Protein AF-A0A4Q4KCW1-F1 (afdb_monomer_lite)

Sequence (60 aa):
MNFIDVLIPLLGGIYLLTFGDSLIKKNGSSLKRNKGLIKFAGITLVGVSVIYLIIQFFGE

Organism: NCBI:txid200475

Foldseek 3Di:
DDPVVLVVLQVQLVCLCVCVLVVDDPDPPCSVVSNVVSNVSSCVSNVVSVVVVCCVVPVD

pLDDT: mean 84.47, std 9.19, range [56.34, 93.94]

Radius of gyration: 14.16 Å; chains: 1; bounding box: 30×15×43 Å

Secondary structure (DSSP, 8-state):
--THHHHHHHHHHHHHHHHHHHHS---TTHHHHHHHHHHHHHHHHHHHHHHHHHHHHH--

Structure (mmCIF, N/CA/C/O backbone):
data_AF-A0A4Q4KCW1-F1
#
_entry.id   AF-A0A4Q4KCW1-F1
#
loop_
_atom_site.group_PDB
_atom_site.id
_atom_site.type_symbol
_atom_site.label_atom_id
_atom_site.label_alt_id
_atom_site.label_comp_id
_atom_site.label_asym_id
_atom_site.label_entity_id
_atom_site.label_seq_id
_atom_site.pdbx_PDB_ins_code
_atom_site.Cartn_x
_atom_site.Cartn_y
_atom_site.Cartn_z
_atom_site.occupancy
_atom_site.B_iso_or_equiv
_atom_site.auth_seq_id
_atom_site.auth_comp_id
_atom_site.auth_asym_id
_atom_site.auth_atom_id
_atom_site.pdbx_PDB_model_num
ATOM 1 N N . MET A 1 1 ? 7.390 -10.801 -16.495 1.00 59.88 1 MET A N 1
ATOM 2 C CA . MET A 1 1 ? 6.343 -10.508 -15.493 1.00 59.88 1 MET A CA 1
ATOM 3 C C . MET A 1 1 ? 5.219 -9.797 -16.205 1.00 59.88 1 MET A C 1
ATOM 5 O O . MET A 1 1 ? 5.500 -8.948 -17.044 1.00 59.88 1 MET A O 1
ATOM 9 N N . ASN A 1 2 ? 3.981 -10.215 -15.964 1.00 74.12 2 ASN A N 1
ATOM 10 C CA . ASN A 1 2 ? 2.830 -9.618 -16.631 1.00 74.12 2 ASN A CA 1
ATOM 11 C C . ASN A 1 2 ? 2.507 -8.284 -15.957 1.00 74.12 2 ASN A C 1
ATOM 13 O O . ASN A 1 2 ? 2.673 -8.138 -14.753 1.00 74.12 2 ASN A O 1
ATOM 17 N N . PHE A 1 3 ? 1.983 -7.323 -16.717 1.00 74.38 3 PHE A N 1
ATOM 18 C CA . PHE A 1 3 ? 1.535 -6.019 -16.203 1.00 74.38 3 PHE A CA 1
ATOM 19 C C . PHE A 1 3 ? 0.576 -6.141 -14.995 1.00 74.38 3 PHE A C 1
ATOM 21 O O . PHE A 1 3 ? 0.544 -5.293 -14.106 1.00 74.38 3 PHE A O 1
ATOM 28 N N . ILE A 1 4 ? -0.154 -7.257 -14.930 1.00 81.81 4 ILE A N 1
ATOM 29 C CA . ILE A 1 4 ? -1.041 -7.652 -13.830 1.00 81.81 4 ILE A CA 1
ATOM 30 C C . ILE A 1 4 ? -0.297 -7.760 -12.485 1.00 81.81 4 ILE A C 1
ATOM 32 O O . ILE A 1 4 ? -0.856 -7.375 -11.458 1.00 81.81 4 ILE A O 1
ATOM 36 N N . ASP A 1 5 ? 0.964 -8.200 -12.488 1.00 81.69 5 ASP A N 1
ATOM 37 C CA . ASP A 1 5 ? 1.779 -8.402 -11.280 1.00 81.69 5 ASP A CA 1
ATOM 38 C C . ASP A 1 5 ? 2.097 -7.076 -10.564 1.00 81.69 5 ASP A C 1
ATOM 40 O O . ASP A 1 5 ? 2.358 -7.062 -9.365 1.00 81.69 5 ASP A O 1
ATOM 44 N N . VAL A 1 6 ? 2.032 -5.953 -11.288 1.00 84.19 6 VAL A N 1
ATOM 45 C CA . VAL A 1 6 ? 2.232 -4.588 -10.771 1.00 84.19 6 VAL A CA 1
ATOM 46 C C . VAL A 1 6 ? 0.897 -3.915 -10.476 1.00 84.19 6 VAL A C 1
ATOM 48 O O . VAL A 1 6 ? 0.753 -3.178 -9.499 1.00 84.19 6 VAL A O 1
ATOM 51 N N . LEU A 1 7 ? -0.109 -4.197 -11.305 1.00 87.31 7 LEU A N 1
ATOM 52 C CA . LEU A 1 7 ? -1.431 -3.600 -11.184 1.00 87.31 7 LEU A CA 1
ATOM 53 C C . LEU A 1 7 ? -2.148 -4.047 -9.904 1.00 87.31 7 LEU A C 1
ATOM 55 O O . LEU A 1 7 ? -2.794 -3.231 -9.249 1.00 87.31 7 LEU A O 1
ATOM 59 N N . ILE A 1 8 ? -2.024 -5.325 -9.527 1.00 89.06 8 ILE A N 1
ATOM 60 C CA . ILE A 1 8 ? -2.673 -5.870 -8.326 1.00 89.06 8 ILE A CA 1
ATOM 61 C C . ILE A 1 8 ? -2.135 -5.197 -7.047 1.00 89.06 8 ILE A C 1
ATOM 63 O O . ILE A 1 8 ? -2.951 -4.680 -6.277 1.00 89.06 8 ILE A O 1
ATOM 67 N N . PRO A 1 9 ? -0.809 -5.127 -6.804 1.00 90.19 9 PRO A N 1
ATOM 68 C CA . PRO A 1 9 ? -0.261 -4.394 -5.664 1.00 90.19 9 PRO A CA 1
ATOM 69 C C . PRO A 1 9 ? -0.604 -2.901 -5.683 1.00 90.19 9 PRO A C 1
ATOM 71 O O . PRO A 1 9 ? -0.935 -2.348 -4.636 1.00 90.19 9 PRO A O 1
ATOM 74 N N . LEU A 1 10 ? -0.600 -2.257 -6.855 1.00 91.75 10 LEU A N 1
ATOM 75 C CA . LEU A 1 10 ? -0.934 -0.838 -6.992 1.00 91.75 10 LEU A CA 1
ATOM 76 C C . LEU A 1 10 ? -2.384 -0.559 -6.570 1.00 91.75 10 LEU A C 1
ATOM 78 O O . LEU A 1 10 ? -2.634 0.282 -5.704 1.00 91.75 10 LEU A O 1
ATOM 82 N N . LEU A 1 11 ? -3.340 -1.288 -7.150 1.00 92.62 11 LEU A N 1
ATOM 83 C CA . LEU A 1 11 ? -4.764 -1.132 -6.854 1.00 92.62 11 LEU A CA 1
ATOM 84 C C . LEU A 1 11 ? -5.089 -1.549 -5.418 1.00 92.62 11 LEU A C 1
ATOM 86 O O . LEU A 1 11 ? -5.848 -0.861 -4.739 1.00 92.62 11 LEU A O 1
ATOM 90 N N . GLY A 1 12 ? -4.479 -2.631 -4.928 1.00 91.75 12 GLY A N 1
ATOM 91 C CA . GLY A 1 12 ? -4.614 -3.068 -3.539 1.00 91.75 12 GLY A CA 1
ATOM 92 C C . GLY A 1 12 ? -4.077 -2.033 -2.549 1.00 91.75 12 GLY A C 1
ATOM 93 O O . GLY A 1 12 ? -4.727 -1.739 -1.547 1.00 91.75 12 GLY A O 1
ATOM 94 N N . GLY A 1 13 ? -2.932 -1.419 -2.852 1.00 91.88 13 GLY A N 1
ATOM 95 C CA . GLY A 1 13 ? -2.356 -0.343 -2.054 1.00 91.88 13 GLY A CA 1
ATOM 96 C C . GLY A 1 13 ? -3.250 0.899 -2.010 1.00 91.88 13 GLY A C 1
ATOM 97 O O . GLY A 1 13 ? -3.535 1.403 -0.924 1.00 91.88 13 GLY A O 1
ATOM 98 N N . ILE A 1 14 ? -3.772 1.342 -3.162 1.00 92.88 14 ILE A N 1
ATOM 99 C CA . ILE A 1 14 ? -4.738 2.453 -3.244 1.00 92.88 14 ILE A CA 1
ATOM 100 C C . ILE A 1 14 ? -5.999 2.125 -2.439 1.00 92.88 14 ILE A C 1
ATOM 102 O O . ILE A 1 14 ? -6.431 2.928 -1.614 1.00 92.88 14 ILE A O 1
ATOM 106 N N . TYR A 1 15 ? -6.556 0.925 -2.609 1.00 92.50 15 TYR A N 1
ATOM 107 C CA . TYR A 1 15 ? -7.750 0.491 -1.888 1.00 92.50 15 TYR A CA 1
ATOM 108 C C . TYR A 1 15 ? -7.546 0.505 -0.367 1.00 92.50 15 TYR A C 1
ATOM 110 O O . TYR A 1 15 ? -8.399 1.007 0.365 1.00 92.50 15 TYR A O 1
ATOM 118 N N . LEU A 1 16 ? -6.400 0.021 0.124 1.00 90.81 16 LEU A N 1
ATOM 119 C CA . LEU A 1 16 ? -6.058 0.071 1.548 1.00 90.81 16 LEU A CA 1
ATOM 120 C C . LEU A 1 16 ? -5.901 1.507 2.063 1.00 90.81 16 LEU A C 1
ATOM 122 O O . LEU A 1 16 ? -6.273 1.786 3.200 1.00 90.81 16 LEU A O 1
ATOM 126 N N . LEU A 1 17 ? -5.398 2.434 1.248 1.00 90.50 17 LEU A N 1
ATOM 127 C CA . LEU A 1 17 ? -5.290 3.844 1.634 1.00 90.50 17 LEU A CA 1
ATOM 128 C C . LEU A 1 17 ? -6.650 4.545 1.685 1.00 90.50 17 LEU A C 1
ATOM 130 O O . LEU A 1 17 ? -6.877 5.355 2.583 1.00 90.50 17 LEU A O 1
ATOM 134 N N . THR A 1 18 ? -7.551 4.223 0.756 1.00 90.06 18 THR A N 1
ATOM 135 C CA . THR A 1 18 ? -8.876 4.849 0.655 1.00 90.06 18 THR A CA 1
ATOM 136 C C . THR A 1 18 ? -9.888 4.244 1.629 1.00 90.06 18 THR A C 1
ATOM 138 O O . THR A 1 18 ? -10.613 4.975 2.298 1.00 90.06 18 THR A O 1
ATOM 141 N N . PHE A 1 19 ? -9.932 2.914 1.741 1.00 89.25 19 PHE A N 1
ATOM 142 C CA . PHE A 1 19 ? -10.962 2.180 2.486 1.00 89.25 19 PHE A CA 1
ATOM 143 C C . PHE A 1 19 ? -10.432 1.432 3.710 1.00 89.25 19 PHE A C 1
ATOM 145 O O . PHE A 1 19 ? -11.221 0.875 4.474 1.00 89.25 19 PHE A O 1
ATOM 152 N N . GLY A 1 20 ? -9.119 1.443 3.956 1.00 83.88 20 GLY A N 1
ATOM 153 C CA . GLY A 1 20 ? -8.499 0.744 5.084 1.00 83.88 20 GLY A CA 1
ATOM 154 C C . GLY A 1 20 ? -9.073 1.122 6.445 1.00 83.88 20 GLY A C 1
ATOM 155 O O . GLY A 1 20 ? -9.214 0.270 7.317 1.00 83.88 20 GLY A O 1
ATOM 156 N N . ASP A 1 21 ? -9.497 2.375 6.604 1.00 81.44 21 ASP A N 1
ATOM 157 C CA . ASP A 1 21 ? -10.156 2.855 7.820 1.00 81.44 21 ASP A CA 1
ATOM 158 C C . ASP A 1 21 ? -11.509 2.172 8.078 1.00 81.44 21 ASP A C 1
ATOM 160 O O . ASP A 1 21 ? -11.872 1.958 9.234 1.00 81.44 21 ASP A O 1
ATOM 164 N N . SER A 1 22 ? -12.231 1.786 7.022 1.00 82.75 22 SER A N 1
ATOM 165 C CA . SER A 1 22 ? -13.501 1.057 7.119 1.00 82.75 22 SER A CA 1
ATOM 166 C C . SER A 1 22 ? -13.309 -0.431 7.422 1.00 82.75 22 SER A C 1
ATOM 168 O O . SER A 1 22 ? -14.243 -1.083 7.886 1.00 82.75 22 SER A O 1
ATOM 170 N N . LEU A 1 23 ? -12.117 -0.978 7.160 1.00 76.25 23 LEU A N 1
ATOM 171 C CA . LEU A 1 23 ? -11.787 -2.386 7.411 1.00 76.25 23 LEU A CA 1
ATOM 172 C C . LEU A 1 23 ? -11.417 -2.650 8.877 1.00 76.25 23 LEU A C 1
ATOM 174 O O . LEU A 1 23 ? -11.419 -3.796 9.330 1.00 76.25 23 LEU A O 1
ATOM 178 N N . ILE A 1 24 ? -11.106 -1.603 9.643 1.00 80.44 24 ILE A N 1
ATOM 179 C CA . ILE A 1 24 ? -10.692 -1.736 11.037 1.00 80.44 24 ILE A CA 1
ATOM 180 C C . ILE A 1 24 ? -11.926 -1.711 11.938 1.00 80.44 24 ILE A C 1
ATOM 182 O O . ILE A 1 24 ? -12.621 -0.702 12.060 1.00 80.44 24 ILE A O 1
ATOM 186 N N . LYS A 1 25 ? -12.167 -2.816 12.653 1.00 73.19 25 LYS A N 1
ATOM 187 C CA . LYS A 1 25 ? -13.173 -2.848 13.722 1.00 73.19 25 LYS A CA 1
ATOM 188 C C . LYS A 1 25 ? -12.811 -1.849 14.823 1.00 73.19 25 LYS A C 1
ATOM 190 O O . LYS A 1 25 ? -11.669 -1.811 15.284 1.00 73.19 25 LYS A O 1
ATOM 195 N N . LYS A 1 26 ? -13.807 -1.083 15.286 1.00 68.50 26 LYS A N 1
ATOM 196 C CA . LYS A 1 26 ? -13.699 -0.129 16.402 1.00 68.50 26 LYS A CA 1
ATOM 197 C C . LYS A 1 26 ? -13.518 -0.842 17.752 1.00 68.50 26 LYS A C 1
ATOM 199 O O . LYS A 1 26 ? -14.378 -0.746 18.614 1.00 68.50 26 LYS A O 1
ATOM 204 N N . ASN A 1 27 ? -12.407 -1.549 17.944 1.00 62.59 27 ASN A N 1
ATOM 205 C CA . ASN A 1 27 ? -11.977 -2.017 19.260 1.00 62.59 27 ASN A CA 1
ATOM 206 C C . ASN A 1 27 ? -10.888 -1.081 19.797 1.00 62.59 27 ASN A C 1
ATOM 208 O O . ASN A 1 27 ? -9.891 -0.806 19.121 1.00 62.59 27 ASN A O 1
ATOM 212 N N . GLY A 1 28 ? -11.131 -0.545 20.997 1.00 67.88 28 GLY A N 1
ATOM 213 C CA . GLY A 1 28 ? -10.273 0.421 21.683 1.00 67.88 28 GLY A CA 1
ATOM 214 C C . GLY A 1 28 ? -8.817 -0.037 21.830 1.00 67.88 28 GLY A C 1
ATOM 215 O O . GLY A 1 28 ? -8.514 -1.222 21.734 1.00 67.88 28 GLY A O 1
ATOM 216 N N . SER A 1 29 ? -7.933 0.952 22.010 1.00 65.25 29 SER A N 1
ATOM 217 C CA . SER A 1 29 ? -6.454 0.912 22.067 1.00 65.25 29 SER A CA 1
ATOM 218 C C . SER A 1 29 ? -5.712 0.374 20.829 1.00 65.25 29 SER A C 1
ATOM 220 O O . SER A 1 29 ? -4.730 0.987 20.409 1.00 65.25 29 SER A O 1
ATOM 222 N N . SER A 1 30 ? -6.203 -0.674 20.162 1.00 73.81 30 SER A N 1
ATOM 223 C CA . SER A 1 30 ? -5.548 -1.264 18.978 1.00 73.81 30 SER A CA 1
ATOM 224 C C . SER A 1 30 ? -5.886 -0.550 17.656 1.00 73.81 30 SER A C 1
ATOM 226 O O . SER A 1 30 ? -5.159 -0.663 16.669 1.00 73.81 30 SER A O 1
ATOM 228 N N . LEU A 1 31 ? -6.946 0.272 17.640 1.00 80.06 31 LEU A N 1
ATOM 229 C CA . LEU A 1 31 ? -7.406 1.022 16.463 1.00 80.06 31 LEU A CA 1
ATOM 230 C C . LEU A 1 31 ? -6.307 1.897 15.837 1.00 80.06 31 LEU A C 1
ATOM 232 O O . LEU A 1 31 ? -6.084 1.854 14.629 1.00 80.06 31 LEU A O 1
ATOM 236 N N . LYS A 1 32 ? -5.614 2.699 16.655 1.00 81.38 32 LYS A N 1
ATOM 237 C CA . LYS A 1 32 ? -4.621 3.672 16.170 1.00 81.38 32 LYS A CA 1
ATOM 238 C C . LYS A 1 32 ? -3.400 2.965 15.572 1.00 81.38 32 LYS A C 1
ATOM 240 O O . LYS A 1 32 ? -2.870 3.411 14.558 1.00 81.38 32 LYS A O 1
ATOM 245 N N . ARG A 1 33 ? -3.009 1.831 16.167 1.00 82.75 33 ARG A N 1
ATOM 246 C CA . ARG A 1 33 ? -1.913 0.980 15.688 1.00 82.75 33 ARG A CA 1
ATOM 247 C C . ARG A 1 33 ? -2.286 0.280 14.383 1.00 82.75 33 ARG A C 1
ATOM 249 O O . ARG A 1 33 ? -1.540 0.389 13.418 1.00 82.75 33 ARG A O 1
ATOM 256 N N . ASN A 1 34 ? -3.463 -0.342 14.315 1.00 84.00 34 ASN A N 1
ATOM 257 C CA . ASN A 1 34 ? -3.943 -1.012 13.103 1.00 84.00 34 ASN A CA 1
ATOM 258 C C . ASN A 1 34 ? -4.130 -0.029 11.943 1.00 84.00 34 ASN A C 1
ATOM 260 O O . ASN A 1 34 ? -3.749 -0.328 10.818 1.00 84.00 34 ASN A O 1
ATOM 264 N N . LYS A 1 35 ? -4.620 1.182 12.222 1.00 85.50 35 LYS A N 1
ATOM 265 C CA . LYS A 1 35 ? -4.732 2.258 11.230 1.00 85.50 35 LYS A CA 1
ATOM 266 C C . LYS A 1 35 ? -3.375 2.687 10.680 1.00 85.50 35 LYS A C 1
ATOM 268 O O . LYS A 1 35 ? -3.233 2.854 9.472 1.00 85.50 35 LYS A O 1
ATOM 273 N N . GLY A 1 36 ? -2.376 2.823 11.551 1.00 88.06 36 GLY A N 1
ATOM 274 C CA . GLY A 1 36 ? -0.998 3.084 11.137 1.00 88.06 36 GLY A CA 1
ATOM 275 C C . GLY A 1 36 ? -0.439 1.975 10.245 1.00 88.06 36 GLY A C 1
ATOM 276 O O . GLY A 1 36 ? 0.122 2.269 9.196 1.00 88.06 36 GLY A O 1
ATOM 277 N N . LEU A 1 37 ? -0.655 0.710 10.619 1.00 89.19 37 LEU A N 1
ATOM 278 C CA . LEU A 1 37 ? -0.177 -0.449 9.859 1.00 89.19 37 LEU A CA 1
ATOM 279 C C . LEU A 1 37 ? -0.846 -0.579 8.487 1.00 89.19 37 LEU A C 1
ATOM 281 O O . LEU A 1 37 ? -0.148 -0.830 7.511 1.00 89.19 37 LEU A O 1
ATOM 285 N N . ILE A 1 38 ? -2.162 -0.365 8.383 1.00 90.12 38 ILE A N 1
ATOM 286 C CA . ILE A 1 38 ? -2.861 -0.421 7.089 1.00 90.12 38 ILE A CA 1
ATOM 287 C C . ILE A 1 38 ? -2.403 0.711 6.169 1.00 90.12 38 ILE A C 1
ATOM 289 O O . ILE A 1 38 ? -2.132 0.469 4.994 1.00 90.12 38 ILE A O 1
ATOM 293 N N . LYS A 1 39 ? -2.248 1.933 6.697 1.00 90.69 39 LYS A N 1
ATOM 294 C CA . LYS A 1 39 ? -1.690 3.043 5.912 1.00 90.69 39 LYS A CA 1
ATOM 295 C C . LYS A 1 39 ? -0.267 2.752 5.460 1.00 90.69 39 LYS A C 1
ATOM 297 O O . LYS A 1 39 ? 0.046 2.973 4.297 1.00 90.69 39 LYS A O 1
ATOM 302 N N . PHE A 1 40 ? 0.575 2.240 6.354 1.00 93.00 40 PHE A N 1
ATOM 303 C CA . PHE A 1 40 ? 1.944 1.868 6.017 1.00 93.00 40 PHE A CA 1
ATOM 304 C C . PHE A 1 40 ? 1.970 0.805 4.913 1.00 93.00 40 PHE A C 1
ATOM 306 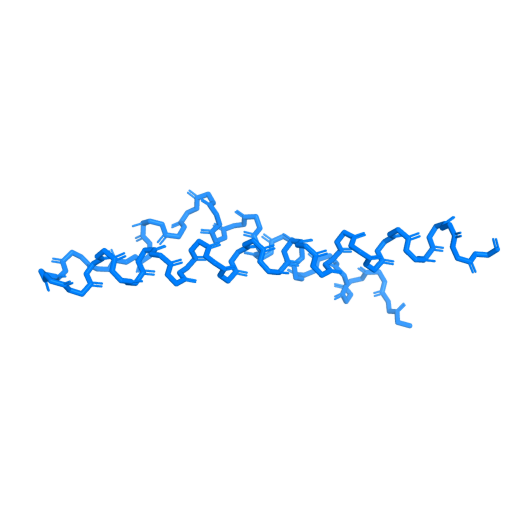O O . PHE A 1 40 ? 2.619 1.013 3.896 1.00 93.00 40 PHE A O 1
ATOM 313 N N . ALA A 1 41 ? 1.186 -0.268 5.054 1.00 90.88 41 ALA A N 1
ATOM 314 C CA . ALA A 1 41 ? 1.075 -1.320 4.047 1.00 90.88 41 ALA A CA 1
ATOM 315 C C . ALA A 1 41 ? 0.594 -0.783 2.689 1.00 90.88 41 ALA A C 1
ATOM 317 O O . ALA A 1 41 ? 1.163 -1.132 1.657 1.00 90.88 41 ALA A O 1
ATOM 318 N N . GLY A 1 42 ? -0.409 0.100 2.684 1.00 92.44 42 GLY A N 1
ATOM 319 C CA . GLY A 1 42 ? -0.897 0.749 1.469 1.00 92.44 42 GLY A CA 1
ATOM 320 C C . GLY A 1 42 ? 0.172 1.606 0.785 1.00 92.44 42 GLY A C 1
ATOM 321 O O . GLY A 1 42 ? 0.380 1.473 -0.419 1.00 92.44 42 GLY A O 1
ATOM 322 N N . ILE A 1 43 ? 0.908 2.425 1.550 1.00 93.81 43 ILE A N 1
ATOM 323 C CA . ILE A 1 43 ? 2.026 3.229 1.027 1.00 93.81 43 ILE A CA 1
ATOM 324 C C . ILE A 1 43 ? 3.118 2.322 0.456 1.00 93.81 43 ILE A C 1
ATOM 326 O O . ILE A 1 43 ? 3.608 2.588 -0.637 1.00 93.81 43 ILE A O 1
ATOM 330 N N . THR A 1 44 ? 3.496 1.251 1.159 1.00 93.94 44 THR A N 1
ATOM 331 C CA . THR A 1 44 ? 4.528 0.318 0.689 1.00 93.94 44 THR A CA 1
ATOM 332 C C . THR A 1 44 ? 4.114 -0.365 -0.613 1.00 93.94 44 THR A C 1
ATOM 334 O O . THR A 1 44 ? 4.908 -0.406 -1.547 1.00 93.94 44 THR A O 1
ATOM 337 N N . LEU A 1 45 ? 2.874 -0.851 -0.711 1.00 93.19 45 LEU A N 1
ATOM 338 C CA . LEU A 1 45 ? 2.355 -1.494 -1.921 1.00 93.19 45 LEU A CA 1
ATOM 339 C C . LEU A 1 45 ? 2.349 -0.545 -3.125 1.00 93.19 45 LEU A C 1
ATOM 341 O O . LEU A 1 45 ? 2.829 -0.909 -4.200 1.00 93.19 45 LEU A O 1
ATOM 345 N N . VAL A 1 46 ? 1.871 0.689 -2.939 1.00 93.62 46 VAL A N 1
ATOM 346 C CA . VAL A 1 46 ? 1.907 1.711 -3.995 1.00 93.62 46 VAL A CA 1
ATOM 347 C C . VAL A 1 46 ? 3.350 2.063 -4.353 1.00 93.62 46 VAL A C 1
ATOM 349 O O . VAL A 1 46 ? 3.693 2.090 -5.530 1.00 93.62 46 VAL A O 1
ATOM 352 N N . GLY A 1 47 ? 4.210 2.278 -3.358 1.00 92.44 47 GLY A N 1
ATOM 353 C CA . GLY A 1 47 ? 5.606 2.659 -3.555 1.00 92.44 47 GLY A CA 1
ATOM 354 C C . GLY A 1 47 ? 6.396 1.621 -4.346 1.00 92.44 47 GLY A C 1
ATOM 355 O O . GLY A 1 47 ? 7.045 1.976 -5.324 1.00 92.44 47 GLY A O 1
ATOM 356 N N . VAL A 1 48 ? 6.293 0.338 -3.988 1.00 91.44 48 VAL A N 1
ATOM 357 C CA . VAL A 1 48 ? 6.957 -0.753 -4.723 1.00 91.44 48 VAL A CA 1
ATOM 358 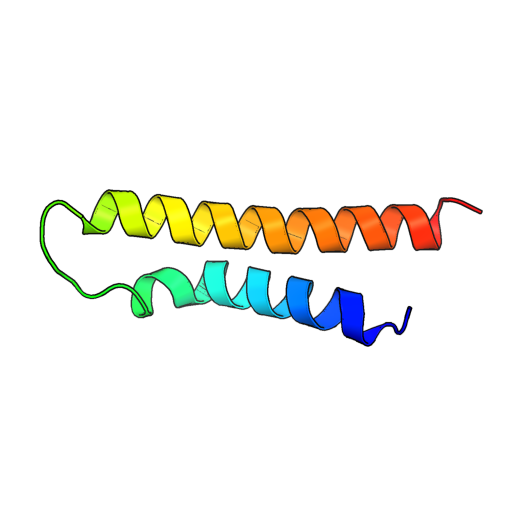C C . VAL A 1 48 ? 6.445 -0.832 -6.162 1.00 91.44 48 VAL A C 1
ATOM 360 O O . VAL A 1 48 ? 7.245 -0.969 -7.084 1.00 91.44 48 VAL A O 1
ATOM 363 N N . SER A 1 49 ? 5.135 -0.674 -6.368 1.00 91.62 49 SER A N 1
ATOM 364 C CA . SER A 1 49 ? 4.536 -0.686 -7.709 1.00 91.62 49 SER A CA 1
ATOM 365 C C . SER A 1 49 ? 5.036 0.474 -8.571 1.00 91.62 49 SER A C 1
ATOM 367 O O . SER A 1 49 ? 5.401 0.278 -9.725 1.00 91.62 49 SER A O 1
ATOM 369 N N . VAL A 1 50 ? 5.099 1.682 -8.005 1.00 90.56 50 VAL A N 1
ATOM 370 C CA . VAL A 1 50 ? 5.596 2.879 -8.697 1.00 90.56 50 VAL A CA 1
ATOM 371 C C . VAL A 1 50 ? 7.086 2.755 -9.006 1.00 90.56 50 VAL A C 1
ATOM 373 O O . VAL A 1 50 ? 7.484 3.024 -10.133 1.00 90.56 50 VAL A O 1
ATOM 376 N N . ILE A 1 51 ? 7.905 2.309 -8.048 1.00 91.12 51 ILE A N 1
ATOM 377 C CA . ILE A 1 51 ? 9.343 2.084 -8.260 1.00 91.12 51 ILE A CA 1
ATOM 378 C C . ILE A 1 51 ? 9.559 1.071 -9.385 1.00 91.12 51 ILE A C 1
ATOM 380 O O . ILE A 1 51 ? 10.387 1.302 -10.262 1.00 91.12 51 ILE A O 1
ATOM 384 N N . TYR A 1 52 ? 8.791 -0.019 -9.395 1.00 88.12 52 TYR A N 1
ATOM 385 C CA . TYR A 1 52 ? 8.874 -1.011 -10.459 1.00 88.12 52 TYR A CA 1
ATOM 386 C C . TYR A 1 52 ? 8.514 -0.420 -11.825 1.00 88.12 52 TYR A C 1
ATOM 388 O O . TYR A 1 52 ? 9.262 -0.618 -12.777 1.00 88.12 52 TYR A O 1
ATOM 396 N N . LEU A 1 53 ? 7.420 0.349 -11.924 1.00 87.75 53 LEU A N 1
ATOM 397 C CA . LEU A 1 53 ? 7.057 1.032 -13.171 1.00 87.75 53 LEU A CA 1
ATOM 398 C C . LEU A 1 53 ? 8.163 1.989 -13.625 1.00 87.75 53 LEU A C 1
ATOM 400 O O . LEU A 1 53 ? 8.503 1.999 -14.800 1.00 87.75 53 LEU A O 1
ATOM 404 N N . ILE A 1 54 ? 8.762 2.753 -12.709 1.00 89.06 54 ILE A N 1
ATOM 405 C CA . ILE A 1 54 ? 9.873 3.655 -13.038 1.00 89.06 54 ILE A CA 1
ATOM 406 C C . ILE A 1 54 ? 11.053 2.866 -13.613 1.00 89.06 54 ILE A C 1
ATOM 408 O O . ILE A 1 54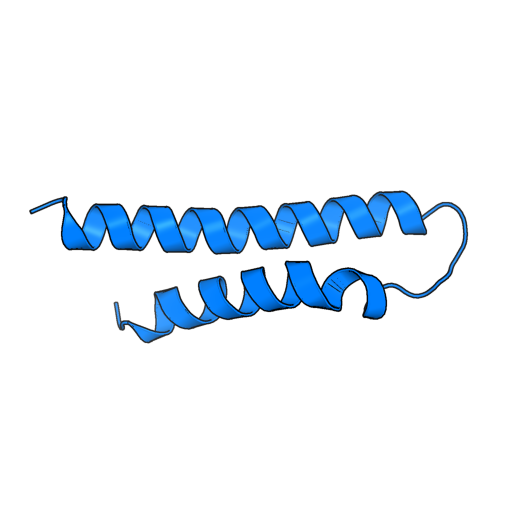 ? 11.556 3.231 -14.668 1.00 89.06 54 ILE A O 1
ATOM 412 N N . ILE A 1 55 ? 11.467 1.770 -12.971 1.00 88.56 55 ILE A N 1
ATOM 413 C CA . ILE A 1 55 ? 12.556 0.918 -13.477 1.00 88.56 55 ILE A CA 1
ATOM 414 C C . ILE A 1 55 ? 12.191 0.322 -14.840 1.00 88.56 55 ILE A C 1
ATOM 416 O O . ILE A 1 55 ? 13.035 0.260 -15.723 1.00 88.56 55 ILE A O 1
ATOM 420 N N . GLN A 1 56 ? 10.940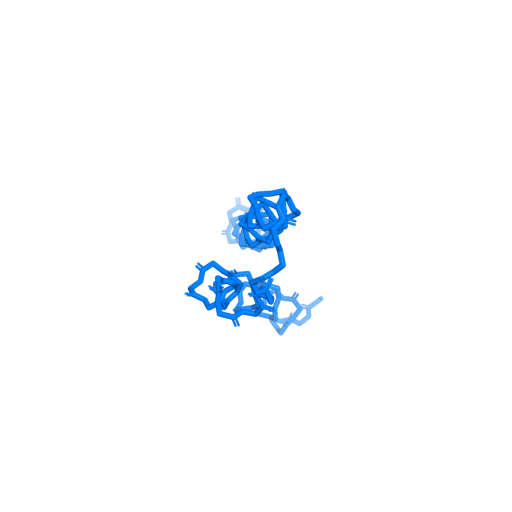 -0.088 -15.039 1.00 84.62 56 GLN A N 1
ATOM 421 C CA . GLN A 1 56 ? 10.496 -0.664 -16.305 1.00 84.62 56 GLN A CA 1
ATOM 422 C C . GLN A 1 56 ? 10.465 0.359 -17.452 1.00 84.62 56 GLN A C 1
ATOM 424 O O . GLN A 1 56 ? 10.769 -0.004 -18.580 1.00 84.62 56 GLN A O 1
ATOM 429 N N . PHE A 1 57 ? 10.084 1.611 -17.185 1.00 84.75 57 PHE A N 1
ATOM 430 C CA . PHE A 1 57 ? 9.977 2.658 -18.209 1.00 84.75 57 PHE A CA 1
ATOM 431 C C . PHE A 1 57 ? 11.275 3.444 -18.442 1.00 84.75 57 PHE A C 1
ATOM 433 O O . PHE A 1 57 ? 11.444 4.002 -19.520 1.00 84.75 57 PHE A O 1
ATOM 440 N N . PHE A 1 58 ? 12.157 3.534 -17.443 1.00 86.69 58 PHE A N 1
ATOM 441 C CA . PHE A 1 58 ? 13.367 4.37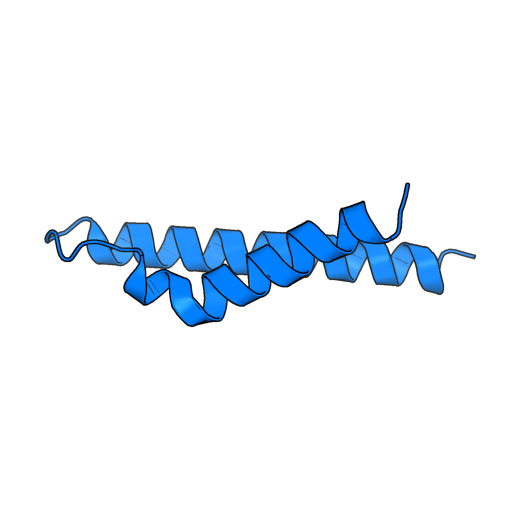2 -17.476 1.00 86.69 58 PHE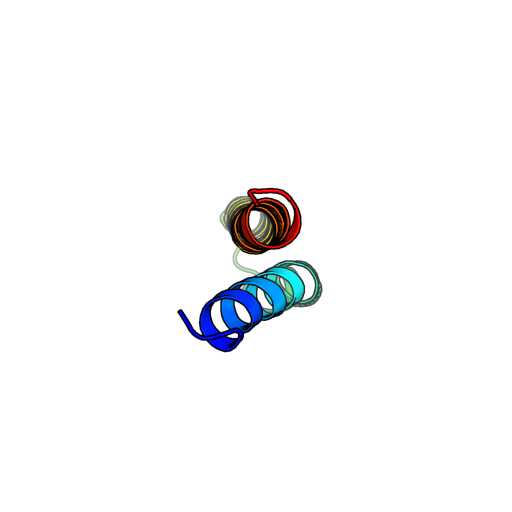 A CA 1
ATOM 442 C C . PHE A 1 58 ? 14.669 3.596 -17.231 1.00 86.69 58 PHE A C 1
ATOM 444 O O . PHE A 1 58 ? 15.734 4.205 -17.180 1.00 86.69 58 PHE A O 1
ATOM 451 N N . GLY A 1 59 ? 14.596 2.285 -17.004 1.00 69.81 59 GLY A N 1
ATOM 452 C CA . GLY A 1 59 ? 15.761 1.415 -16.823 1.00 69.81 59 GLY A CA 1
ATOM 453 C C . GLY A 1 59 ? 16.297 0.801 -18.118 1.00 69.81 59 GLY A C 1
ATOM 454 O O . GLY A 1 59 ? 17.173 -0.059 -18.028 1.00 69.81 59 GLY A O 1
ATOM 455 N N . GLU A 1 60 ? 15.761 1.207 -19.275 1.00 56.34 60 GLU A N 1
ATOM 456 C CA . GLU A 1 60 ? 16.331 0.940 -20.607 1.00 56.34 60 GLU A CA 1
ATOM 457 C C . GLU A 1 60 ? 17.410 1.966 -20.977 1.00 56.34 60 GLU A C 1
ATOM 459 O O . GLU A 1 60 ? 17.181 3.180 -20.761 1.00 56.34 60 GLU A O 1
#